Protein AF-A0A496PE00-F1 (afdb_monomer)

pLDDT: mean 88.71, std 13.9, range [32.03, 98.38]

Sequence (172 aa):
MLTTGCHLLSHYSEDEVQQYINEDYPNLTYHLESHRNNRWQVTFDKYPQMPIEISEALHTSAPVVPQVERILITNIPLITAFPLMKNYITAEELSYATYDTSSLYIEMPIPYSAIQNQDVTNFYNRMDQFCKEYATTYPDFKEDIYIRVIIKPSDGSNAPEAYRKIFRLSQY

Mean predicted aligned error: 6.19 Å

Structure (mmCIF, N/CA/C/O backbone):
data_AF-A0A496PE00-F1
#
_entry.id   AF-A0A496PE00-F1
#
loop_
_atom_site.group_PDB
_atom_site.id
_atom_site.type_symbol
_atom_site.label_atom_id
_atom_site.label_alt_id
_atom_site.label_comp_id
_atom_site.label_asym_id
_atom_site.label_entity_id
_atom_site.label_seq_id
_atom_site.pdbx_PDB_ins_code
_atom_site.Cartn_x
_atom_site.Cartn_y
_atom_site.Cartn_z
_atom_site.occupancy
_atom_site.B_iso_or_equiv
_atom_site.auth_seq_id
_atom_site.auth_comp_id
_atom_site.auth_asym_id
_atom_site.auth_atom_id
_atom_site.pdbx_PDB_model_num
ATOM 1 N N . MET A 1 1 ? 22.743 -21.227 -6.555 1.00 32.03 1 MET A N 1
ATOM 2 C CA . MET A 1 1 ? 24.013 -20.608 -6.989 1.00 32.03 1 MET A CA 1
ATOM 3 C C . MET A 1 1 ? 24.352 -19.501 -5.998 1.00 32.03 1 MET A C 1
ATOM 5 O O . MET A 1 1 ? 23.435 -18.994 -5.370 1.00 32.03 1 MET A O 1
ATOM 9 N N . LEU A 1 2 ? 25.642 -19.244 -5.771 1.00 33.06 2 LEU A N 1
ATOM 10 C CA . LEU A 1 2 ? 26.177 -18.290 -4.792 1.00 33.06 2 LEU A CA 1
ATOM 11 C C . LEU A 1 2 ? 25.966 -16.834 -5.230 1.00 33.06 2 LEU A C 1
ATOM 13 O O . LEU A 1 2 ? 26.410 -16.516 -6.324 1.00 33.06 2 LEU A O 1
ATOM 17 N N . THR A 1 3 ? 25.467 -15.976 -4.335 1.00 38.84 3 THR A N 1
ATOM 18 C CA . THR A 1 3 ? 25.866 -14.554 -4.200 1.00 38.84 3 THR A CA 1
ATOM 19 C C . THR A 1 3 ? 25.435 -14.020 -2.826 1.00 38.84 3 THR A C 1
ATOM 21 O O . THR A 1 3 ? 24.578 -13.157 -2.689 1.00 38.84 3 THR A O 1
ATOM 24 N N . THR A 1 4 ? 26.029 -14.553 -1.758 1.00 49.19 4 THR A N 1
ATOM 25 C CA . THR A 1 4 ? 25.914 -13.969 -0.415 1.00 49.19 4 THR A CA 1
ATOM 26 C C . THR A 1 4 ? 27.015 -12.921 -0.235 1.00 49.19 4 THR A C 1
ATOM 28 O O . THR A 1 4 ? 28.190 -13.272 -0.163 1.00 49.19 4 THR A O 1
ATO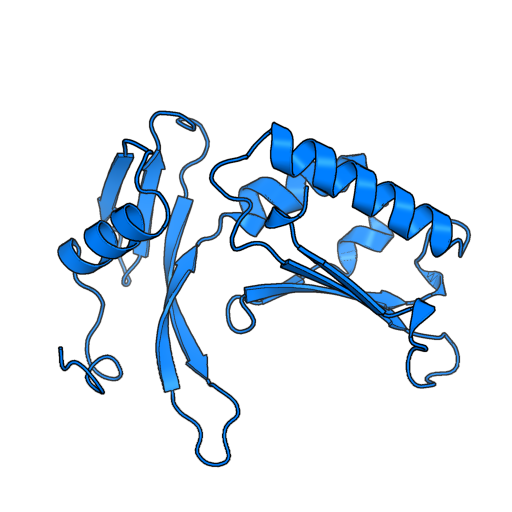M 31 N N . GLY A 1 5 ? 26.631 -11.644 -0.137 1.00 43.38 5 GLY A N 1
ATOM 32 C CA . GLY A 1 5 ? 27.435 -10.589 0.493 1.00 43.38 5 GLY A CA 1
ATOM 33 C C . GLY A 1 5 ? 28.343 -9.751 -0.417 1.00 43.38 5 GLY A C 1
ATOM 34 O O . GLY A 1 5 ? 29.553 -9.951 -0.410 1.00 43.38 5 GLY A O 1
ATOM 35 N N . CYS A 1 6 ? 27.794 -8.743 -1.114 1.00 48.25 6 CYS A N 1
ATOM 36 C CA . CYS A 1 6 ? 28.603 -7.628 -1.649 1.00 48.25 6 CYS A CA 1
ATOM 37 C C . CYS A 1 6 ? 27.863 -6.283 -1.900 1.00 48.25 6 CYS A C 1
ATOM 39 O O . CYS A 1 6 ? 28.481 -5.346 -2.407 1.00 48.25 6 CYS A O 1
ATOM 41 N N . HIS A 1 7 ? 26.585 -6.127 -1.519 1.00 53.25 7 HIS A N 1
ATOM 42 C CA . HIS A 1 7 ? 25.794 -4.910 -1.825 1.00 53.25 7 HIS A CA 1
ATOM 43 C C . HIS A 1 7 ? 25.924 -3.755 -0.811 1.00 53.25 7 HIS A C 1
ATOM 45 O O . HIS A 1 7 ? 25.372 -2.675 -1.007 1.00 53.25 7 HIS A O 1
ATOM 51 N N . LEU A 1 8 ? 26.688 -3.923 0.274 1.00 54.34 8 LEU A N 1
ATOM 52 C CA . LEU A 1 8 ? 26.901 -2.835 1.243 1.00 54.34 8 LEU A CA 1
ATOM 53 C C . LEU A 1 8 ? 27.700 -1.657 0.656 1.00 54.34 8 LEU A C 1
ATOM 55 O O . LEU A 1 8 ? 27.489 -0.513 1.058 1.00 54.34 8 LEU A O 1
ATOM 59 N N . LEU A 1 9 ? 28.601 -1.933 -0.294 1.00 59.41 9 LEU A N 1
ATOM 60 C CA . LEU A 1 9 ? 29.554 -0.961 -0.851 1.00 59.41 9 LEU A CA 1
ATOM 61 C C . LEU A 1 9 ? 29.304 -0.611 -2.325 1.00 59.41 9 LEU A C 1
ATOM 63 O O . LEU A 1 9 ? 29.948 0.299 -2.839 1.00 59.41 9 LEU A O 1
ATOM 67 N N . SER A 1 10 ? 28.405 -1.328 -3.001 1.00 74.38 10 SER A N 1
ATOM 68 C CA . SER A 1 10 ? 28.074 -1.117 -4.411 1.00 74.38 10 SER A CA 1
ATOM 69 C C . SER A 1 10 ? 26.619 -0.675 -4.557 1.00 74.38 10 SER A C 1
ATOM 71 O O . SER A 1 10 ? 25.748 -1.097 -3.797 1.00 74.38 10 SER A O 1
ATOM 73 N N . HIS A 1 11 ? 26.395 0.239 -5.495 1.00 86.06 11 HIS A N 1
ATOM 74 C CA . HIS A 1 11 ? 25.067 0.663 -5.922 1.00 86.06 11 HIS A CA 1
ATOM 75 C C . HIS A 1 11 ? 24.563 -0.279 -7.011 1.00 86.06 11 HIS A C 1
ATOM 77 O O . HIS A 1 11 ? 25.375 -0.860 -7.735 1.00 86.06 11 HIS A O 1
ATOM 83 N N . TYR A 1 12 ? 23.246 -0.406 -7.120 1.00 89.12 12 TYR A N 1
ATOM 84 C CA . TYR A 1 12 ? 22.601 -1.170 -8.173 1.00 89.12 12 TYR A CA 1
ATOM 85 C C . TYR A 1 12 ? 22.930 -0.561 -9.539 1.00 89.12 12 TYR A C 1
ATOM 87 O O . TYR A 1 12 ? 22.868 0.654 -9.745 1.00 89.12 12 TYR A O 1
ATOM 95 N N . SER A 1 13 ? 23.298 -1.423 -10.476 1.00 90.06 13 SER A N 1
ATOM 96 C CA . SER A 1 13 ? 23.415 -1.099 -11.893 1.00 90.06 13 SER A CA 1
ATOM 97 C C . SER A 1 13 ? 22.042 -1.075 -12.570 1.00 90.06 13 SER A C 1
ATOM 99 O O . SER A 1 13 ? 21.061 -1.598 -12.046 1.00 90.06 13 SER A O 1
ATOM 101 N N . GLU A 1 14 ? 21.963 -0.481 -13.764 1.00 91.31 14 GLU A N 1
ATOM 102 C CA . GLU A 1 14 ? 20.721 -0.492 -14.545 1.00 91.31 14 GLU A CA 1
ATOM 103 C C . GLU A 1 14 ? 20.279 -1.920 -14.909 1.00 91.31 14 GLU A C 1
ATOM 105 O O . GLU A 1 14 ? 19.092 -2.214 -14.817 1.00 91.31 14 GLU A O 1
ATOM 110 N N . ASP A 1 15 ? 21.219 -2.820 -15.222 1.00 93.38 15 ASP A N 1
ATOM 111 C CA . ASP A 1 15 ? 20.930 -4.232 -15.514 1.00 93.38 15 ASP A CA 1
ATOM 112 C C . ASP A 1 15 ? 20.298 -4.946 -14.305 1.00 93.38 15 ASP A C 1
ATOM 114 O O . ASP A 1 15 ? 19.331 -5.692 -14.459 1.00 93.38 15 ASP A O 1
ATOM 118 N N . GLU A 1 16 ? 20.791 -4.686 -13.088 1.00 93.50 16 GLU A N 1
ATOM 119 C CA . GLU A 1 16 ? 20.208 -5.252 -11.862 1.00 93.50 16 GLU A CA 1
ATOM 120 C C . GLU A 1 16 ? 18.817 -4.669 -11.569 1.00 93.50 16 GLU A C 1
ATOM 122 O O . GLU A 1 16 ? 17.931 -5.391 -11.115 1.00 93.50 16 GLU A O 1
ATOM 127 N N . VAL A 1 17 ? 18.582 -3.386 -11.871 1.00 94.75 17 VAL A N 1
ATOM 128 C CA . VAL A 1 17 ? 17.245 -2.777 -11.758 1.00 94.75 17 VAL A CA 1
ATOM 129 C C . VAL A 1 17 ? 16.282 -3.357 -12.794 1.00 94.75 17 VAL A C 1
ATOM 131 O O . VAL A 1 17 ? 15.123 -3.613 -12.477 1.00 94.75 17 VAL A O 1
ATOM 134 N N . GLN A 1 18 ? 16.740 -3.615 -14.019 1.00 95.88 18 GLN A N 1
ATOM 135 C CA . GLN A 1 18 ? 15.936 -4.309 -15.026 1.00 95.88 18 GLN A CA 1
ATOM 136 C C . GLN A 1 18 ? 15.615 -5.740 -14.591 1.00 95.88 18 GLN A C 1
ATOM 138 O O . GLN A 1 18 ? 14.475 -6.174 -14.741 1.00 95.88 18 GLN A O 1
ATOM 143 N N . GLN A 1 19 ? 16.581 -6.473 -14.032 1.00 95.75 19 GLN A N 1
ATOM 144 C CA . GLN A 1 19 ? 16.338 -7.808 -13.485 1.00 95.75 19 GLN A CA 1
ATOM 145 C C . GLN A 1 19 ? 15.280 -7.764 -12.377 1.00 95.75 19 GLN A C 1
ATOM 147 O O . GLN A 1 19 ? 14.321 -8.524 -12.446 1.00 95.75 19 GLN A O 1
ATOM 152 N N . TYR A 1 20 ? 15.400 -6.827 -11.435 1.00 93.88 20 TYR A N 1
ATOM 153 C CA . TYR A 1 20 ? 14.404 -6.588 -10.390 1.00 93.88 20 TYR A CA 1
ATOM 154 C C . TYR A 1 20 ? 12.995 -6.359 -10.966 1.00 93.88 20 TYR A C 1
ATOM 156 O O . TYR A 1 20 ? 12.049 -7.033 -10.572 1.00 93.88 20 TYR A O 1
ATOM 164 N N . ILE A 1 21 ? 12.851 -5.470 -11.959 1.00 95.19 21 ILE A N 1
ATOM 165 C CA . ILE A 1 21 ? 11.551 -5.207 -12.599 1.00 95.19 21 ILE A CA 1
ATOM 166 C C . ILE A 1 21 ? 10.998 -6.470 -13.274 1.00 95.19 21 ILE A C 1
ATOM 168 O O . ILE A 1 21 ? 9.805 -6.742 -13.179 1.00 95.19 21 ILE A O 1
ATOM 172 N N . ASN A 1 22 ? 11.847 -7.237 -13.960 1.00 95.25 22 ASN A N 1
ATOM 173 C CA . ASN A 1 22 ? 11.434 -8.449 -14.668 1.00 95.25 22 ASN A CA 1
ATOM 174 C C . ASN A 1 22 ? 11.066 -9.602 -13.722 1.00 95.25 22 ASN A C 1
ATOM 176 O O . ASN A 1 22 ? 10.259 -10.450 -14.096 1.00 95.25 22 ASN A O 1
ATOM 180 N N . GLU A 1 23 ? 11.660 -9.658 -12.530 1.00 93.56 23 GLU A N 1
ATOM 181 C CA . GLU A 1 23 ? 11.331 -10.650 -11.504 1.00 93.56 23 GLU A CA 1
ATOM 182 C C . GLU 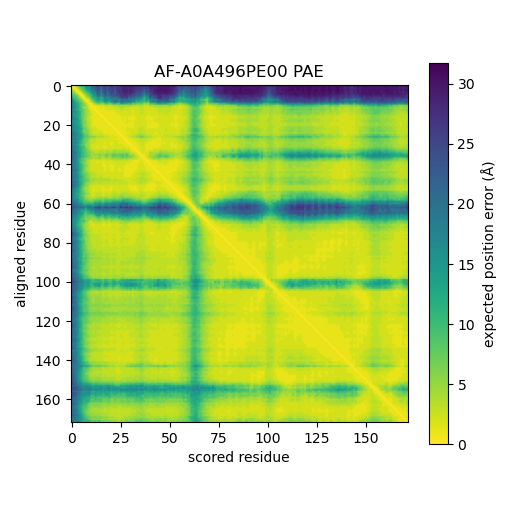A 1 23 ? 10.004 -10.318 -10.809 1.00 93.56 23 GLU A C 1
ATOM 184 O O . GLU A 1 23 ? 9.141 -11.194 -10.712 1.00 93.56 23 GLU A O 1
ATOM 189 N N . ASP A 1 24 ? 9.805 -9.058 -10.413 1.00 91.69 24 ASP A N 1
ATOM 190 C CA . ASP A 1 24 ? 8.619 -8.623 -9.661 1.00 91.69 24 ASP A CA 1
ATOM 191 C C . ASP A 1 24 ? 7.399 -8.364 -10.567 1.00 91.69 24 ASP A C 1
ATOM 193 O O . ASP A 1 24 ? 6.254 -8.586 -10.171 1.00 91.69 24 ASP A O 1
ATOM 197 N N . TYR A 1 25 ? 7.621 -7.931 -11.813 1.00 93.12 25 TYR A N 1
ATOM 198 C CA . TYR A 1 25 ? 6.566 -7.554 -12.765 1.00 93.12 25 TYR A CA 1
ATOM 199 C C . TYR A 1 25 ? 6.732 -8.246 -14.134 1.00 93.12 25 TYR A C 1
ATOM 201 O O . TYR A 1 25 ? 6.723 -7.580 -15.175 1.00 93.12 25 TYR A O 1
ATOM 209 N N . PRO A 1 26 ? 6.814 -9.591 -14.187 1.00 92.12 26 PRO A N 1
ATOM 210 C CA . PRO A 1 26 ? 7.273 -10.349 -15.362 1.00 92.12 26 PRO A CA 1
ATOM 211 C C . PRO A 1 26 ? 6.409 -10.194 -16.621 1.00 92.12 26 PRO A C 1
ATOM 213 O O . PRO A 1 26 ? 6.848 -10.514 -17.723 1.00 92.12 26 PRO A O 1
ATOM 216 N N . ASN A 1 27 ? 5.166 -9.732 -16.471 1.00 92.19 27 ASN A N 1
ATOM 217 C CA . ASN A 1 27 ? 4.208 -9.599 -17.569 1.00 92.19 27 ASN A CA 1
ATOM 218 C C . ASN A 1 27 ? 4.002 -8.147 -18.027 1.00 92.19 27 ASN A C 1
ATOM 220 O O . ASN A 1 27 ? 3.162 -7.904 -18.896 1.00 92.19 27 ASN A O 1
ATOM 224 N N . LEU A 1 28 ? 4.711 -7.176 -17.440 1.00 95.25 28 LEU A N 1
ATOM 225 C CA . LEU A 1 28 ? 4.559 -5.767 -17.786 1.00 95.25 28 LEU A CA 1
ATOM 226 C C . LEU A 1 28 ? 5.703 -5.298 -18.685 1.00 95.25 28 LEU A C 1
ATOM 228 O O . LEU A 1 28 ? 6.871 -5.351 -18.320 1.00 95.25 28 LEU A O 1
ATOM 232 N N . THR A 1 29 ? 5.356 -4.774 -19.859 1.00 97.31 29 THR A N 1
ATOM 233 C CA . THR A 1 29 ? 6.299 -4.017 -20.692 1.00 97.31 29 THR A CA 1
ATOM 234 C C . THR A 1 29 ? 6.523 -2.631 -20.086 1.00 97.31 29 THR A C 1
ATOM 236 O O . THR A 1 29 ? 5.583 -2.032 -19.550 1.00 97.31 29 THR A O 1
ATOM 239 N N . TYR A 1 30 ? 7.764 -2.140 -20.132 1.00 97.94 30 TYR A N 1
ATOM 240 C CA . TYR A 1 30 ? 8.153 -0.900 -19.469 1.00 97.94 30 TYR A CA 1
ATOM 241 C C . TYR A 1 30 ? 9.213 -0.096 -20.222 1.00 97.94 30 TYR A C 1
ATOM 243 O O . TYR A 1 30 ? 10.014 -0.624 -20.995 1.00 97.94 30 TYR A O 1
ATOM 251 N N . HIS A 1 31 ? 9.259 1.190 -19.889 1.00 97.31 31 HIS A N 1
ATOM 252 C CA . HIS A 1 31 ? 10.362 2.098 -20.167 1.00 97.31 31 HIS A CA 1
ATOM 253 C C . HIS A 1 31 ? 11.088 2.435 -18.862 1.00 97.31 31 HIS A C 1
ATOM 255 O O . HIS A 1 31 ? 10.441 2.787 -17.874 1.00 97.31 31 HIS A O 1
ATOM 261 N N . LEU A 1 32 ? 12.419 2.321 -18.860 1.00 97.19 32 LEU A N 1
ATOM 262 C CA . LEU A 1 32 ? 13.272 2.632 -17.713 1.00 97.19 32 LEU A CA 1
ATOM 263 C C . LEU A 1 32 ? 14.145 3.847 -18.020 1.00 97.19 32 LEU A C 1
ATOM 265 O O . LEU A 1 32 ? 14.833 3.883 -19.037 1.00 97.19 32 LEU A O 1
ATOM 269 N N . GLU A 1 33 ? 14.140 4.818 -17.114 1.00 95.75 33 GLU A N 1
ATOM 270 C CA . GLU A 1 33 ? 14.974 6.013 -17.184 1.00 95.75 33 GLU A CA 1
ATOM 271 C C . GLU A 1 33 ? 15.815 6.126 -15.911 1.00 95.75 33 GLU A C 1
ATOM 273 O O . GLU A 1 33 ? 15.292 6.138 -14.796 1.00 95.75 33 GLU A O 1
ATOM 278 N N . SER A 1 34 ? 17.136 6.218 -16.066 1.00 92.00 34 SER A N 1
ATOM 279 C CA . SER A 1 34 ? 18.052 6.423 -14.943 1.00 92.00 34 SER A CA 1
ATOM 280 C C . SER A 1 34 ? 18.114 7.899 -14.546 1.00 92.00 34 SER A C 1
ATOM 282 O O . SER A 1 34 ? 18.326 8.787 -15.376 1.00 92.00 34 SER A O 1
ATOM 284 N N . HIS A 1 35 ? 17.936 8.171 -13.256 1.00 91.19 35 HIS A N 1
ATOM 285 C CA . HIS A 1 35 ? 18.018 9.494 -12.647 1.00 91.19 35 HIS A CA 1
ATOM 286 C C . HIS A 1 35 ? 19.256 9.603 -11.739 1.00 91.19 35 HIS A C 1
ATOM 288 O O . HIS A 1 35 ? 19.977 8.646 -11.458 1.00 91.19 35 HIS A O 1
ATOM 294 N N . ARG A 1 36 ? 19.538 10.819 -11.252 1.00 84.12 36 ARG A N 1
ATOM 295 C CA . ARG A 1 36 ? 20.635 11.041 -10.294 1.00 84.12 36 ARG A CA 1
ATOM 296 C C . ARG A 1 36 ? 20.345 10.358 -8.952 1.00 84.12 36 ARG A C 1
ATOM 298 O O . ARG A 1 36 ? 19.193 10.241 -8.549 1.00 84.12 36 ARG A O 1
ATOM 305 N N . ASN A 1 37 ? 21.414 10.047 -8.215 1.00 83.81 37 ASN A N 1
ATOM 306 C CA . ASN A 1 37 ? 21.381 9.509 -6.848 1.00 83.81 37 ASN A CA 1
ATOM 307 C C . ASN A 1 37 ? 20.779 8.098 -6.730 1.00 83.81 37 ASN A C 1
ATOM 309 O O . ASN A 1 37 ? 20.069 7.830 -5.763 1.00 83.81 37 ASN A O 1
ATOM 313 N N . ASN A 1 38 ? 21.080 7.213 -7.688 1.00 86.50 38 ASN A N 1
ATOM 314 C CA . ASN A 1 38 ? 20.635 5.811 -7.692 1.00 86.50 38 ASN A CA 1
ATOM 315 C C . ASN A 1 38 ? 19.111 5.708 -7.581 1.00 86.50 38 ASN A C 1
ATOM 317 O O . ASN A 1 38 ? 18.545 5.067 -6.690 1.00 86.50 38 ASN A O 1
ATOM 321 N N . ARG A 1 39 ? 18.460 6.463 -8.462 1.00 91.81 39 ARG A N 1
ATOM 322 C CA . ARG A 1 39 ? 17.020 6.453 -8.648 1.00 91.81 39 ARG A CA 1
ATOM 323 C C . ARG A 1 39 ? 16.745 6.151 -10.096 1.00 91.81 39 ARG A C 1
ATOM 325 O O . ARG A 1 39 ? 17.457 6.634 -10.973 1.00 91.81 39 ARG A O 1
ATOM 332 N N . TRP A 1 40 ? 15.679 5.418 -10.328 1.00 96.38 40 TRP A N 1
ATOM 333 C CA . TRP A 1 40 ? 15.193 5.118 -11.655 1.00 96.38 40 TRP A CA 1
ATOM 334 C C . TRP A 1 40 ? 13.708 5.408 -11.704 1.00 96.38 40 TRP A C 1
ATOM 336 O O . TRP A 1 40 ? 12.999 5.267 -10.708 1.00 96.38 40 TRP A O 1
ATOM 346 N N . GLN A 1 41 ? 13.243 5.825 -12.867 1.00 97.00 41 GLN A N 1
ATOM 347 C CA . GLN A 1 41 ? 11.832 5.937 -13.156 1.00 97.00 41 GLN A CA 1
ATOM 348 C C . GLN A 1 41 ? 11.457 4.804 -14.099 1.00 97.00 41 GLN A C 1
ATOM 350 O O . GLN A 1 41 ? 11.993 4.711 -15.202 1.00 97.00 41 GLN A O 1
ATOM 355 N N . VAL A 1 42 ? 10.535 3.950 -13.667 1.00 97.25 42 VAL A N 1
ATOM 356 C CA . VAL A 1 42 ? 9.917 2.944 -14.527 1.00 97.25 42 VAL A CA 1
ATOM 357 C C . VAL A 1 42 ? 8.510 3.400 -14.888 1.00 97.25 42 VAL A C 1
ATOM 359 O O . VAL A 1 42 ? 7.724 3.799 -14.029 1.00 97.25 42 VAL A O 1
ATOM 362 N N . THR A 1 43 ? 8.185 3.361 -16.173 1.00 97.62 43 THR A N 1
ATOM 363 C CA . THR A 1 43 ? 6.824 3.584 -16.668 1.00 97.62 43 THR A CA 1
ATOM 364 C C . THR A 1 43 ? 6.361 2.311 -17.347 1.00 97.62 43 THR A C 1
ATOM 366 O O . THR A 1 43 ? 6.921 1.923 -18.368 1.00 97.62 43 THR A O 1
ATOM 369 N N . PHE A 1 44 ? 5.355 1.652 -16.775 1.00 97.50 44 PHE A N 1
ATOM 370 C CA . PHE A 1 44 ? 4.737 0.481 -17.391 1.00 97.50 44 PHE A CA 1
ATOM 371 C C . PHE A 1 44 ? 3.744 0.914 -18.468 1.00 97.50 44 PHE A C 1
ATOM 373 O O . PHE A 1 44 ? 2.904 1.778 -18.216 1.00 97.50 44 PHE A O 1
ATOM 380 N N . ASP A 1 45 ? 3.759 0.260 -19.627 1.00 97.25 45 ASP A N 1
ATOM 381 C CA . ASP A 1 45 ? 2.885 0.599 -20.762 1.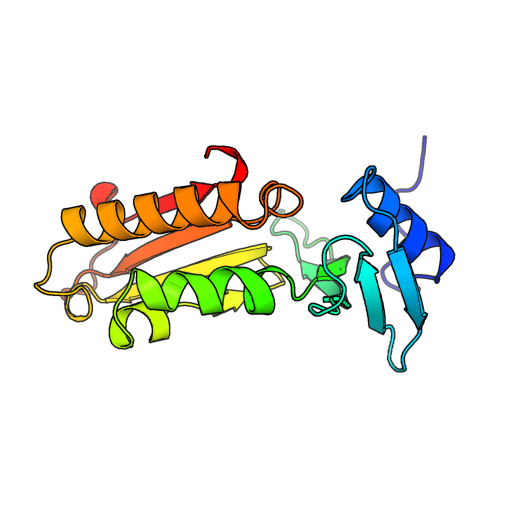00 97.25 45 ASP A CA 1
ATOM 382 C C . ASP A 1 45 ? 1.397 0.490 -20.408 1.00 97.25 45 ASP A C 1
ATOM 384 O O . ASP A 1 45 ? 0.564 1.251 -20.899 1.00 97.25 45 ASP A O 1
ATOM 388 N N . LYS A 1 46 ? 1.061 -0.444 -19.509 1.00 96.19 46 LYS A N 1
ATOM 389 C CA . LYS A 1 46 ? -0.289 -0.627 -18.958 1.00 96.19 46 LYS A CA 1
ATOM 390 C C . LYS A 1 46 ? -0.721 0.532 -18.048 1.00 96.19 46 LYS A C 1
ATOM 392 O O . LYS A 1 46 ? -1.916 0.790 -17.916 1.00 96.19 46 LYS A O 1
ATOM 397 N N . TYR A 1 47 ? 0.234 1.243 -17.450 1.00 95.44 47 TYR A N 1
ATOM 398 C CA . TYR A 1 47 ? 0.022 2.330 -16.492 1.00 95.44 47 TYR A CA 1
ATOM 399 C C . TYR A 1 47 ? 0.792 3.604 -16.899 1.00 95.44 47 TYR A C 1
ATOM 401 O O . TYR A 1 47 ? 1.581 4.135 -16.115 1.00 95.44 47 TYR A O 1
ATOM 409 N N . PRO A 1 48 ? 0.552 4.158 -18.104 1.00 94.62 48 PRO A N 1
ATOM 410 C CA . PRO A 1 48 ? 1.420 5.185 -18.687 1.00 94.62 48 PRO A CA 1
ATOM 411 C C . PRO A 1 48 ? 1.340 6.540 -17.969 1.00 94.62 48 PRO A C 1
ATOM 413 O O . PRO A 1 48 ? 2.191 7.400 -18.158 1.00 94.62 48 PRO A O 1
ATOM 416 N N . GLN A 1 49 ? 0.301 6.754 -17.159 1.00 94.31 49 GLN A N 1
ATOM 417 C CA . GLN A 1 49 ? 0.096 7.977 -16.374 1.00 94.31 49 GLN A CA 1
ATOM 418 C C . GLN A 1 49 ? 0.628 7.857 -14.939 1.00 94.31 49 GLN A C 1
ATOM 420 O O . GLN A 1 49 ? 0.389 8.738 -14.117 1.00 94.31 49 GLN A O 1
ATOM 425 N N . MET A 1 50 ? 1.304 6.753 -14.621 1.00 94.38 50 MET A N 1
ATOM 426 C CA . MET A 1 50 ? 1.752 6.434 -13.273 1.00 94.38 50 MET A CA 1
ATOM 427 C C . MET A 1 50 ? 3.229 6.021 -13.283 1.00 94.38 50 MET A C 1
ATOM 429 O O . MET A 1 50 ? 3.539 4.843 -13.105 1.00 94.38 50 MET A O 1
ATOM 433 N N . PRO A 1 51 ? 4.151 6.975 -13.510 1.00 94.44 51 PRO A N 1
ATOM 434 C CA . PRO A 1 51 ? 5.575 6.703 -13.385 1.00 94.44 51 PRO A CA 1
ATOM 435 C C . PRO A 1 51 ? 5.902 6.292 -11.944 1.00 94.44 51 PRO A C 1
ATOM 437 O O . PRO A 1 51 ? 5.500 6.952 -10.980 1.00 94.44 51 PRO A O 1
ATOM 440 N N . ILE A 1 52 ? 6.636 5.194 -11.808 1.00 95.56 52 ILE A N 1
ATOM 441 C CA . ILE A 1 52 ? 7.057 4.617 -10.534 1.00 95.56 52 ILE A CA 1
ATOM 442 C C . ILE A 1 52 ? 8.522 4.969 -10.313 1.00 95.56 52 ILE A C 1
ATOM 444 O O . ILE A 1 52 ? 9.367 4.758 -11.181 1.00 95.56 52 ILE A O 1
ATOM 448 N N . GLU A 1 53 ? 8.823 5.497 -9.132 1.00 95.25 53 GLU A N 1
ATOM 449 C CA . GLU A 1 53 ? 10.202 5.690 -8.695 1.00 95.25 53 GLU A CA 1
ATOM 450 C C . GLU A 1 53 ? 10.693 4.387 -8.063 1.00 95.25 53 GLU A C 1
ATOM 452 O O . GLU A 1 53 ? 10.070 3.872 -7.131 1.00 95.25 53 GLU A O 1
ATOM 457 N N . ILE A 1 54 ? 11.821 3.889 -8.561 1.00 94.44 54 ILE A N 1
ATOM 458 C CA . ILE A 1 54 ? 12.631 2.851 -7.935 1.00 94.44 54 ILE A CA 1
ATOM 459 C C . ILE A 1 54 ? 13.833 3.543 -7.301 1.00 94.44 54 ILE A C 1
ATOM 461 O O . ILE A 1 54 ? 14.506 4.360 -7.936 1.00 94.44 54 ILE A O 1
ATOM 465 N N . SER A 1 55 ? 14.117 3.228 -6.045 1.00 90.94 55 SER A N 1
ATOM 466 C CA . SER A 1 55 ? 15.278 3.769 -5.344 1.00 90.94 55 SER A CA 1
ATOM 467 C C . SER A 1 55 ? 15.907 2.734 -4.431 1.00 90.94 55 SER A C 1
ATOM 469 O O . SER A 1 55 ? 15.297 1.725 -4.089 1.00 90.94 55 SER A O 1
ATOM 471 N N . GLU A 1 56 ? 17.145 2.991 -4.038 1.00 88.81 56 GLU A N 1
ATOM 472 C CA . GLU A 1 56 ? 17.843 2.148 -3.079 1.00 88.81 56 GLU A CA 1
ATOM 473 C C . GLU A 1 56 ? 17.492 2.531 -1.638 1.00 88.81 56 GLU A C 1
ATOM 475 O O . GLU A 1 56 ? 17.522 3.709 -1.268 1.00 88.81 56 GLU A O 1
ATOM 480 N N . ALA A 1 57 ? 17.273 1.531 -0.788 1.00 83.56 57 ALA A N 1
ATOM 481 C CA . ALA A 1 57 ? 17.152 1.697 0.655 1.00 83.56 57 ALA A CA 1
ATOM 482 C C . ALA A 1 57 ? 18.113 0.770 1.402 1.00 83.56 57 ALA A C 1
ATOM 484 O O . ALA A 1 57 ? 18.439 -0.320 0.939 1.00 83.56 57 ALA A O 1
ATOM 485 N N . LEU A 1 58 ? 18.562 1.205 2.582 1.00 79.94 58 LEU A N 1
ATOM 486 C CA . LEU A 1 58 ? 19.246 0.325 3.525 1.00 79.94 58 LEU A CA 1
ATOM 487 C C . LEU A 1 58 ? 18.193 -0.367 4.387 1.00 79.94 58 LEU A C 1
ATOM 489 O O . LEU A 1 58 ? 17.509 0.280 5.179 1.00 79.94 58 LEU A O 1
ATOM 493 N N . HIS A 1 59 ? 18.081 -1.678 4.235 1.00 73.25 59 HIS A N 1
ATOM 494 C CA . HIS A 1 59 ? 17.244 -2.529 5.055 1.00 73.25 59 HIS A CA 1
ATOM 495 C C . HIS A 1 59 ? 18.084 -3.155 6.166 1.00 73.25 59 HIS A C 1
ATOM 497 O O . HIS A 1 59 ? 19.118 -3.778 5.919 1.00 73.25 59 HIS A O 1
ATOM 503 N N . THR A 1 60 ? 17.644 -2.985 7.410 1.00 65.50 60 THR A N 1
ATOM 504 C CA . THR A 1 60 ? 18.248 -3.645 8.566 1.00 65.50 60 THR A CA 1
ATOM 505 C C . THR A 1 60 ? 17.324 -4.757 9.020 1.00 65.50 60 THR A C 1
ATOM 507 O O . THR A 1 60 ? 16.267 -4.494 9.598 1.00 65.50 60 THR A O 1
ATOM 510 N N . SER A 1 61 ? 17.725 -6.001 8.792 1.00 60.72 61 SER A N 1
ATOM 511 C CA . SER A 1 61 ? 17.021 -7.122 9.402 1.00 60.72 61 SER A CA 1
ATOM 512 C C . SER A 1 61 ? 17.319 -7.147 10.910 1.00 60.72 61 SER A C 1
ATOM 514 O O . SER A 1 61 ? 18.398 -6.744 11.356 1.00 60.72 61 SER A O 1
ATOM 516 N N . ALA A 1 62 ? 16.377 -7.659 11.709 1.00 55.53 62 ALA A N 1
ATOM 517 C CA . ALA A 1 62 ? 16.522 -7.815 13.160 1.00 55.53 62 ALA A CA 1
ATOM 518 C C . ALA A 1 62 ? 16.965 -9.230 13.643 1.00 55.53 62 ALA A C 1
ATOM 520 O O . ALA A 1 62 ? 16.339 -9.756 14.567 1.00 55.53 62 ALA A O 1
ATOM 521 N N . PRO A 1 63 ? 17.994 -9.911 13.083 1.00 52.62 63 PRO A N 1
ATOM 522 C CA . PRO A 1 63 ? 18.590 -11.068 13.743 1.00 52.62 63 PRO A CA 1
ATOM 523 C C . PRO A 1 63 ? 19.478 -10.665 14.930 1.00 52.62 63 PRO A C 1
ATOM 525 O O . PRO A 1 63 ? 19.830 -9.504 15.123 1.00 52.62 63 PRO A O 1
ATOM 528 N N . VAL A 1 64 ? 19.926 -11.683 15.678 1.00 57.69 64 VAL A N 1
ATOM 529 C CA . VAL A 1 64 ? 20.949 -11.603 16.745 1.00 57.69 64 VAL A CA 1
ATOM 530 C C . VAL A 1 64 ? 22.235 -10.885 16.283 1.00 57.69 64 VAL A C 1
ATOM 532 O O . VAL A 1 64 ? 22.962 -10.333 17.104 1.00 57.69 64 VAL A O 1
ATOM 535 N N . VAL A 1 65 ? 22.492 -10.848 14.970 1.00 60.91 65 VAL A N 1
ATOM 536 C CA . VAL A 1 65 ? 23.502 -10.005 14.318 1.00 60.91 65 VAL A CA 1
ATOM 537 C C . VAL A 1 65 ? 22.788 -9.152 13.260 1.00 60.91 65 VAL A C 1
ATOM 539 O O . VAL A 1 65 ? 22.205 -9.742 12.348 1.00 60.91 65 VAL A O 1
ATOM 542 N N . PRO A 1 66 ? 22.821 -7.807 13.340 1.00 59.75 66 PRO A N 1
ATOM 543 C CA . PRO A 1 66 ? 22.202 -6.949 12.333 1.00 59.75 66 PRO A CA 1
ATOM 544 C C . PRO A 1 66 ? 22.830 -7.211 10.964 1.00 59.75 66 PRO A C 1
ATOM 546 O O . PRO A 1 66 ? 24.036 -7.020 10.791 1.00 59.75 66 PRO A O 1
ATOM 549 N N . GLN A 1 67 ? 22.027 -7.643 9.993 1.00 65.25 67 GLN A N 1
ATOM 550 C CA . GLN A 1 67 ? 22.445 -7.657 8.594 1.00 65.25 67 GLN A CA 1
ATOM 551 C C . GLN A 1 67 ? 21.859 -6.418 7.933 1.00 65.25 67 GLN A C 1
ATOM 553 O O . GLN A 1 67 ? 20.640 -6.231 7.917 1.00 65.25 67 GLN A O 1
ATOM 558 N N . VAL A 1 68 ? 22.754 -5.556 7.455 1.00 70.75 68 VAL A N 1
ATOM 559 C CA . VAL A 1 68 ? 22.403 -4.383 6.662 1.00 70.75 68 VAL A CA 1
ATOM 560 C C . VAL A 1 68 ? 22.543 -4.775 5.200 1.00 70.75 68 VAL A C 1
ATOM 562 O O . VAL A 1 68 ? 23.634 -5.133 4.754 1.00 70.75 68 VAL A O 1
ATOM 565 N N . GLU A 1 69 ? 21.444 -4.705 4.472 1.00 77.50 69 GLU A N 1
ATOM 566 C CA . GLU A 1 69 ? 21.373 -4.990 3.047 1.00 77.50 69 GLU A CA 1
ATOM 567 C C . GLU A 1 69 ? 20.894 -3.743 2.310 1.00 77.50 69 GLU A C 1
ATOM 569 O O . GLU A 1 69 ? 20.077 -2.978 2.823 1.00 77.50 69 GLU A O 1
ATOM 574 N N . ARG A 1 70 ? 21.434 -3.502 1.118 1.00 83.06 70 ARG A N 1
ATOM 575 C CA . ARG A 1 70 ? 20.877 -2.507 0.207 1.00 83.06 70 ARG A CA 1
ATOM 576 C C . ARG A 1 70 ? 19.828 -3.218 -0.632 1.00 83.06 70 ARG A C 1
ATOM 578 O O . ARG A 1 70 ? 20.159 -4.222 -1.243 1.00 83.06 70 ARG A O 1
ATOM 585 N N . ILE A 1 71 ? 18.609 -2.699 -0.647 1.00 86.38 71 ILE A N 1
ATOM 586 C CA . ILE A 1 71 ? 17.479 -3.245 -1.403 1.00 86.38 71 ILE A CA 1
ATOM 587 C C . ILE A 1 71 ? 16.932 -2.194 -2.366 1.00 86.38 71 ILE A C 1
ATOM 589 O O . ILE A 1 71 ? 17.139 -0.994 -2.157 1.00 86.38 71 ILE A O 1
ATOM 593 N N . LEU A 1 72 ? 16.204 -2.638 -3.386 1.00 89.56 72 LEU A N 1
ATOM 594 C CA . LEU A 1 72 ? 15.379 -1.766 -4.215 1.00 89.56 72 LEU A CA 1
ATOM 595 C C . LEU A 1 72 ? 13.987 -1.632 -3.594 1.00 89.56 72 LEU A C 1
ATOM 597 O O . LEU A 1 72 ? 13.414 -2.596 -3.093 1.00 89.56 72 LEU A O 1
ATOM 601 N N . ILE A 1 73 ? 13.463 -0.413 -3.604 1.00 89.25 73 ILE A N 1
ATOM 602 C CA . ILE A 1 73 ? 12.130 -0.070 -3.113 1.00 89.25 73 ILE A CA 1
ATOM 603 C C . ILE A 1 73 ? 11.392 0.749 -4.162 1.00 89.25 73 ILE A C 1
ATOM 605 O O . ILE A 1 73 ? 12.004 1.510 -4.917 1.00 89.25 73 ILE A O 1
ATOM 609 N N . THR A 1 74 ? 10.066 0.648 -4.158 1.00 91.88 74 THR A N 1
ATOM 610 C CA . THR A 1 74 ? 9.203 1.429 -5.044 1.00 91.88 74 THR A CA 1
ATOM 611 C C . THR A 1 74 ? 8.295 2.371 -4.259 1.00 91.88 74 THR A C 1
ATOM 613 O O . THR A 1 74 ? 7.945 2.130 -3.097 1.00 91.88 74 THR A O 1
ATOM 616 N N . ASN A 1 75 ? 7.865 3.451 -4.910 1.00 92.69 75 ASN A N 1
ATOM 617 C CA . ASN A 1 75 ? 6.822 4.340 -4.396 1.00 92.69 75 ASN A CA 1
ATOM 618 C C . ASN A 1 75 ? 5.392 3.857 -4.723 1.00 92.69 75 ASN A C 1
ATOM 620 O O . ASN A 1 75 ? 4.441 4.604 -4.478 1.00 92.69 75 ASN A O 1
ATOM 624 N N . ILE A 1 76 ? 5.216 2.635 -5.248 1.00 94.31 76 ILE A N 1
ATOM 625 C CA . ILE A 1 76 ? 3.917 2.100 -5.689 1.00 94.31 76 ILE A CA 1
ATOM 626 C C . ILE A 1 76 ? 2.835 2.260 -4.612 1.00 94.31 76 ILE A C 1
ATOM 628 O O . ILE A 1 76 ? 1.783 2.820 -4.937 1.00 94.31 76 ILE A O 1
ATOM 632 N N . PRO A 1 77 ? 3.049 1.884 -3.331 1.00 93.50 77 PRO A N 1
ATOM 633 C CA . PRO A 1 77 ? 2.019 2.045 -2.304 1.00 93.50 77 PRO A CA 1
ATOM 634 C C . PRO A 1 77 ? 1.562 3.500 -2.128 1.00 93.50 77 PRO A C 1
ATOM 636 O O . PRO A 1 77 ? 0.374 3.760 -1.937 1.00 93.50 77 PRO A O 1
ATOM 639 N N . LEU A 1 78 ? 2.478 4.464 -2.259 1.00 93.12 78 LEU A N 1
ATOM 640 C CA . LEU A 1 78 ? 2.183 5.892 -2.108 1.00 93.12 78 LEU A CA 1
ATOM 641 C C . LEU A 1 78 ? 1.334 6.443 -3.252 1.00 93.12 78 LEU A C 1
ATOM 643 O O . LEU A 1 78 ? 0.485 7.300 -3.016 1.00 93.12 78 LEU A O 1
ATOM 647 N N . ILE A 1 79 ? 1.562 5.976 -4.480 1.00 94.75 79 ILE A N 1
ATOM 648 C CA . ILE A 1 79 ? 0.884 6.506 -5.672 1.00 94.75 79 ILE A CA 1
ATOM 649 C C . ILE A 1 79 ? -0.364 5.704 -6.064 1.00 94.75 79 ILE A C 1
ATOM 651 O O . ILE A 1 79 ? -1.180 6.205 -6.831 1.00 94.75 79 ILE A O 1
ATOM 655 N N . THR A 1 80 ? -0.551 4.502 -5.506 1.00 95.38 80 THR A N 1
ATOM 656 C CA . THR A 1 80 ? -1.725 3.646 -5.761 1.00 95.38 80 THR A CA 1
ATOM 657 C C . THR A 1 80 ? -2.630 3.516 -4.534 1.00 95.38 80 THR A C 1
ATOM 659 O O . THR A 1 80 ? -3.799 3.900 -4.577 1.00 95.38 80 THR A O 1
ATOM 662 N N . ALA A 1 81 ? -2.106 3.015 -3.410 1.00 95.69 81 ALA A N 1
ATOM 663 C CA . ALA A 1 81 ? -2.917 2.628 -2.259 1.00 95.69 81 ALA A CA 1
ATOM 664 C C . ALA A 1 81 ? -3.432 3.845 -1.483 1.00 95.69 81 ALA A C 1
ATOM 666 O O . ALA A 1 81 ? -4.630 3.940 -1.223 1.00 95.69 81 ALA A O 1
ATOM 667 N N . PHE A 1 82 ? -2.567 4.813 -1.165 1.00 96.19 82 PHE A N 1
ATOM 668 C CA . PHE A 1 82 ? -2.960 6.014 -0.411 1.00 96.19 82 PHE A CA 1
ATOM 669 C C . PHE A 1 82 ? -4.047 6.850 -1.110 1.00 96.19 82 PHE A C 1
ATOM 671 O O . PHE A 1 82 ? -4.994 7.262 -0.435 1.00 96.19 82 PHE A O 1
ATOM 678 N N . PRO A 1 83 ? -3.969 7.124 -2.430 1.00 96.19 83 PRO A N 1
ATOM 679 C CA . PRO A 1 83 ? -5.052 7.791 -3.144 1.00 96.19 83 PRO A CA 1
ATOM 680 C C . PRO A 1 83 ? -6.370 7.022 -3.074 1.00 96.19 83 PRO A C 1
ATOM 682 O O . PRO A 1 83 ? -7.402 7.641 -2.828 1.00 96.19 83 PRO A O 1
ATOM 685 N N . LEU A 1 84 ? -6.333 5.696 -3.227 1.00 96.81 84 LEU A N 1
ATOM 686 C CA . LEU A 1 84 ? -7.534 4.865 -3.236 1.00 96.81 84 LEU A CA 1
ATOM 687 C C . LEU A 1 84 ? -8.173 4.738 -1.844 1.00 96.81 84 LEU A C 1
ATOM 689 O O . LEU A 1 84 ? -9.393 4.815 -1.716 1.00 96.81 84 LEU A O 1
ATOM 693 N N . MET A 1 85 ? -7.367 4.637 -0.781 1.00 97.19 85 MET A N 1
ATOM 694 C CA . MET A 1 85 ? -7.848 4.589 0.608 1.00 97.19 85 MET A CA 1
ATOM 695 C C . MET A 1 85 ? -8.720 5.793 0.984 1.00 97.19 85 MET A C 1
ATOM 697 O O . MET A 1 85 ? -9.637 5.644 1.791 1.00 97.19 85 MET A O 1
ATOM 701 N N . LYS A 1 86 ? -8.498 6.970 0.379 1.00 97.25 86 LYS A N 1
ATOM 702 C CA . LYS A 1 86 ? -9.300 8.186 0.633 1.00 97.25 86 LYS A CA 1
ATOM 703 C C . LYS A 1 86 ? -10.792 8.003 0.352 1.00 97.25 86 LYS A C 1
ATOM 705 O O . LYS A 1 86 ? -11.599 8.747 0.900 1.00 97.25 86 LYS A O 1
ATOM 710 N N . ASN A 1 87 ? -11.156 7.027 -0.478 1.00 98.06 87 ASN A N 1
ATOM 711 C CA . ASN A 1 87 ? -12.549 6.724 -0.799 1.00 98.06 87 ASN A CA 1
ATOM 712 C C . ASN A 1 87 ? -13.230 5.842 0.263 1.00 98.06 87 ASN A C 1
ATOM 714 O O . ASN A 1 87 ? -14.450 5.701 0.249 1.00 98.06 87 ASN A O 1
ATOM 718 N N . TYR A 1 88 ? -12.459 5.258 1.185 1.00 98.19 88 TYR A N 1
ATOM 719 C CA . TYR A 1 88 ? -12.923 4.236 2.126 1.00 98.19 88 TYR A CA 1
ATOM 720 C C . TYR A 1 88 ? -12.753 4.630 3.587 1.00 98.19 88 TYR A C 1
ATOM 722 O O . TYR A 1 88 ? -13.580 4.267 4.427 1.00 98.19 88 TYR A O 1
ATOM 730 N N . ILE A 1 89 ? -11.694 5.367 3.910 1.00 97.50 89 ILE A N 1
ATOM 731 C CA . ILE A 1 89 ? -11.407 5.806 5.274 1.00 97.50 89 ILE A CA 1
ATOM 732 C C . ILE A 1 89 ? -11.460 7.319 5.422 1.00 97.50 89 ILE A C 1
ATOM 734 O O . ILE A 1 89 ? -11.341 8.060 4.448 1.00 97.50 89 ILE A O 1
ATOM 738 N N . THR A 1 90 ? -11.704 7.790 6.645 1.00 98.12 90 THR A N 1
ATOM 739 C CA . THR A 1 90 ? -11.771 9.229 6.906 1.00 98.12 90 THR A CA 1
ATOM 740 C C . THR A 1 90 ? -10.386 9.859 6.764 1.00 98.12 90 THR A C 1
ATOM 742 O O . THR A 1 90 ? -9.356 9.191 6.870 1.00 98.12 90 THR A O 1
ATOM 745 N N . ALA A 1 91 ? -10.347 11.177 6.558 1.00 97.75 91 ALA A N 1
ATOM 746 C CA . ALA A 1 91 ? -9.084 11.912 6.525 1.00 97.75 91 ALA A CA 1
ATOM 747 C C . ALA A 1 91 ? -8.306 11.792 7.850 1.00 97.75 91 ALA A C 1
ATOM 749 O O . ALA A 1 91 ? -7.079 11.726 7.833 1.00 97.75 91 ALA A O 1
ATOM 750 N N . GLU A 1 92 ? -9.014 11.731 8.982 1.00 97.94 92 GLU A N 1
ATOM 751 C CA . GLU A 1 92 ? -8.409 11.510 10.296 1.00 97.94 92 GLU A CA 1
ATOM 752 C C . GLU A 1 92 ? -7.791 10.111 10.388 1.00 97.94 92 GLU A C 1
ATOM 754 O O . GLU A 1 92 ? -6.621 9.991 10.738 1.00 97.94 92 GLU A O 1
ATOM 759 N N . GLU A 1 93 ? -8.517 9.064 9.981 1.00 97.94 93 GLU A N 1
ATOM 760 C CA . GLU A 1 93 ? -8.011 7.687 9.983 1.00 97.94 93 GLU A CA 1
ATOM 761 C C . GLU A 1 93 ? -6.776 7.530 9.083 1.00 97.94 93 GLU A C 1
ATOM 763 O O . GLU A 1 93 ? -5.774 6.935 9.486 1.00 97.94 93 GLU A O 1
ATOM 768 N N . LEU A 1 94 ? -6.820 8.116 7.882 1.00 97.62 94 LEU A N 1
ATOM 769 C CA . LEU A 1 94 ? -5.720 8.078 6.918 1.00 97.62 94 LEU A CA 1
ATOM 770 C C . LEU A 1 94 ? -4.486 8.852 7.399 1.00 97.62 94 LEU A C 1
ATOM 772 O O . LEU A 1 94 ? -3.373 8.498 7.022 1.00 97.62 94 LEU A O 1
ATOM 776 N N . SER A 1 95 ? -4.647 9.878 8.241 1.00 97.19 95 SER A N 1
ATOM 777 C CA . SER A 1 95 ? -3.517 10.672 8.751 1.00 97.19 95 SER A CA 1
ATOM 778 C C . SER A 1 95 ? -2.528 9.862 9.600 1.00 97.19 95 SER A C 1
ATOM 780 O O . SER A 1 95 ? -1.378 10.267 9.759 1.00 97.19 95 SER A O 1
ATOM 782 N N . TYR A 1 96 ? -2.958 8.700 10.104 1.00 96.50 96 TYR A N 1
ATOM 783 C CA . TYR A 1 96 ? -2.117 7.759 10.840 1.00 96.50 96 TYR A CA 1
ATOM 784 C C . TYR A 1 96 ? -1.436 6.719 9.946 1.00 96.50 96 TYR A C 1
ATOM 786 O O . TYR A 1 96 ? -0.649 5.928 10.458 1.00 96.50 96 TYR A O 1
ATOM 794 N N . ALA A 1 97 ? -1.730 6.690 8.643 1.00 95.75 97 ALA A N 1
ATOM 795 C CA . ALA A 1 97 ? -1.067 5.797 7.705 1.00 95.75 97 ALA A CA 1
ATOM 796 C C . ALA A 1 97 ? 0.302 6.346 7.299 1.00 95.75 97 ALA A C 1
ATOM 798 O O . ALA A 1 97 ? 0.431 7.470 6.816 1.00 95.75 97 ALA A O 1
ATOM 799 N N . THR A 1 98 ? 1.325 5.514 7.436 1.00 93.25 98 THR A N 1
ATOM 800 C CA . THR A 1 98 ? 2.694 5.803 7.011 1.00 93.25 98 THR A CA 1
ATOM 801 C C . THR A 1 98 ? 3.236 4.634 6.212 1.00 93.25 98 THR A C 1
ATOM 803 O O . THR A 1 98 ? 3.054 3.489 6.609 1.00 93.25 98 THR A O 1
ATOM 806 N N . TYR A 1 99 ? 3.913 4.903 5.100 1.00 89.38 99 TYR A N 1
ATOM 807 C CA . TYR A 1 99 ? 4.638 3.869 4.370 1.00 89.38 99 TYR A CA 1
ATOM 808 C C . TYR A 1 99 ? 6.103 3.918 4.787 1.00 89.38 99 TYR A C 1
ATOM 810 O O . TYR A 1 99 ? 6.810 4.874 4.465 1.00 89.38 99 TYR A O 1
ATOM 818 N N . ASP A 1 100 ? 6.528 2.912 5.547 1.00 74.38 100 ASP A N 1
ATOM 819 C CA . ASP A 1 100 ? 7.920 2.752 5.947 1.00 74.38 100 ASP A CA 1
ATOM 820 C C . ASP A 1 100 ? 8.578 1.733 5.020 1.00 74.38 100 ASP A C 1
ATOM 822 O O . ASP A 1 100 ? 8.370 0.521 5.141 1.00 74.38 100 ASP A O 1
ATOM 826 N N . THR A 1 101 ? 9.398 2.244 4.106 1.00 69.12 101 THR A N 1
ATOM 827 C CA . THR A 1 101 ? 10.127 1.460 3.108 1.00 69.12 101 THR A CA 1
ATOM 828 C C . THR A 1 101 ? 11.148 0.501 3.721 1.00 69.12 101 THR A C 1
ATOM 830 O O . THR A 1 101 ? 11.591 -0.417 3.040 1.00 69.12 101 THR A O 1
ATOM 833 N N . SER A 1 102 ? 11.502 0.656 5.003 1.00 65.56 102 SER A N 1
ATOM 834 C CA . SER A 1 102 ? 12.337 -0.309 5.725 1.00 65.56 102 SER A CA 1
ATOM 835 C C . SER A 1 102 ? 11.550 -1.540 6.179 1.00 65.56 102 SER A C 1
ATOM 837 O O . SER A 1 102 ? 12.107 -2.634 6.242 1.00 65.56 102 SER A O 1
ATOM 839 N N . SER A 1 103 ? 10.256 -1.380 6.463 1.00 67.06 103 SER A N 1
ATOM 840 C CA . SER A 1 103 ? 9.367 -2.471 6.870 1.00 67.06 103 SER A CA 1
ATOM 841 C C . SER A 1 103 ? 8.656 -3.129 5.687 1.00 67.06 103 SER A C 1
ATOM 843 O O . SER A 1 103 ? 8.254 -4.285 5.800 1.00 67.06 103 SER A O 1
ATOM 845 N N . LEU A 1 104 ? 8.508 -2.395 4.576 1.00 76.19 104 LEU A N 1
ATOM 846 C CA . LEU A 1 104 ? 7.674 -2.740 3.417 1.00 76.19 104 LEU A CA 1
ATOM 847 C C . LEU A 1 104 ? 6.168 -2.833 3.746 1.00 76.19 104 LEU A C 1
ATOM 849 O O . LEU A 1 104 ? 5.384 -3.369 2.967 1.00 76.19 104 LEU A O 1
ATOM 853 N N . TYR A 1 105 ? 5.740 -2.275 4.885 1.00 85.69 105 TYR A N 1
ATOM 854 C CA . TYR A 1 105 ? 4.333 -2.154 5.268 1.00 85.69 105 TYR A CA 1
ATOM 855 C C . TYR A 1 105 ? 3.846 -0.709 5.134 1.00 85.69 105 TYR A C 1
ATOM 857 O O . TYR A 1 105 ? 4.554 0.259 5.430 1.00 85.69 105 TYR A O 1
ATOM 865 N N . ILE A 1 106 ? 2.570 -0.570 4.778 1.00 93.88 106 ILE A N 1
ATOM 866 C CA . ILE A 1 106 ? 1.775 0.583 5.191 1.00 93.88 106 ILE A CA 1
ATOM 867 C C . ILE A 1 106 ? 1.391 0.344 6.655 1.00 93.88 106 ILE A C 1
ATOM 869 O O . ILE A 1 106 ? 0.571 -0.518 6.970 1.00 93.88 106 ILE A O 1
ATOM 873 N N . GLU A 1 107 ? 2.007 1.093 7.554 1.00 94.88 107 GLU A N 1
ATOM 874 C CA . GLU A 1 107 ? 1.764 1.044 8.991 1.00 94.88 107 GLU A CA 1
ATOM 875 C C . GLU A 1 107 ? 0.670 2.046 9.369 1.00 94.88 107 GLU A C 1
ATOM 877 O O . GLU A 1 107 ? 0.734 3.217 9.002 1.00 94.88 107 GLU A O 1
ATOM 882 N N . MET A 1 108 ? -0.333 1.592 10.120 1.00 95.62 108 MET A N 1
ATOM 883 C CA . MET A 1 108 ? -1.456 2.405 10.595 1.00 95.62 108 MET A CA 1
ATOM 884 C C . MET A 1 108 ? -1.642 2.262 12.116 1.00 95.62 108 MET A C 1
ATOM 886 O O . MET A 1 108 ? -2.571 1.584 12.577 1.00 95.62 108 MET A O 1
ATOM 890 N N . PRO A 1 109 ? -0.764 2.877 12.933 1.00 94.81 109 PRO A N 1
ATOM 891 C CA . PRO A 1 109 ? -0.920 2.950 14.383 1.00 94.81 109 PRO A CA 1
ATOM 892 C C . PRO A 1 109 ? -1.974 3.998 14.785 1.00 94.81 109 PRO A C 1
ATOM 894 O O . PRO A 1 109 ? -1.640 5.101 15.224 1.00 94.81 109 PRO A O 1
ATOM 897 N N . ILE A 1 110 ? -3.250 3.648 1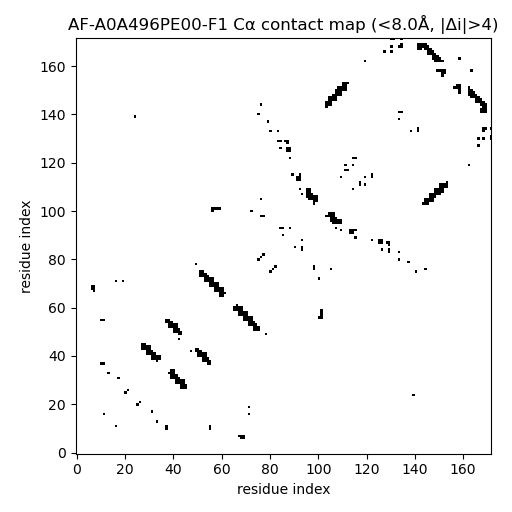4.659 1.00 96.19 110 ILE A N 1
ATOM 898 C CA . ILE A 1 110 ? -4.381 4.567 14.823 1.00 96.19 110 ILE A CA 1
ATOM 899 C C . ILE A 1 110 ? -4.940 4.573 16.260 1.00 96.19 110 ILE A C 1
ATOM 901 O O . ILE A 1 110 ? -5.218 3.512 16.812 1.00 96.19 110 ILE A O 1
ATOM 905 N N . PRO A 1 111 ? -5.139 5.727 16.915 1.00 96.38 111 PRO A N 1
ATOM 906 C CA . PRO A 1 111 ? -5.854 5.790 18.190 1.00 96.38 111 PRO A CA 1
ATOM 907 C C . PRO A 1 111 ? -7.308 5.330 18.053 1.00 96.38 111 PRO A C 1
ATOM 909 O O . PRO A 1 111 ? -7.990 5.716 17.109 1.00 96.38 111 PRO A O 1
ATOM 912 N N . TYR A 1 112 ? -7.829 4.585 19.032 1.00 95.31 112 TYR A N 1
ATOM 913 C CA . TYR A 1 112 ? -9.243 4.178 19.052 1.00 95.31 112 TYR A CA 1
ATOM 914 C C . TYR A 1 112 ? -10.204 5.373 18.921 1.00 95.31 112 TYR A C 1
ATOM 916 O O . TYR A 1 112 ? -11.227 5.284 18.251 1.00 95.31 112 TYR A O 1
ATOM 924 N N . SER A 1 113 ? -9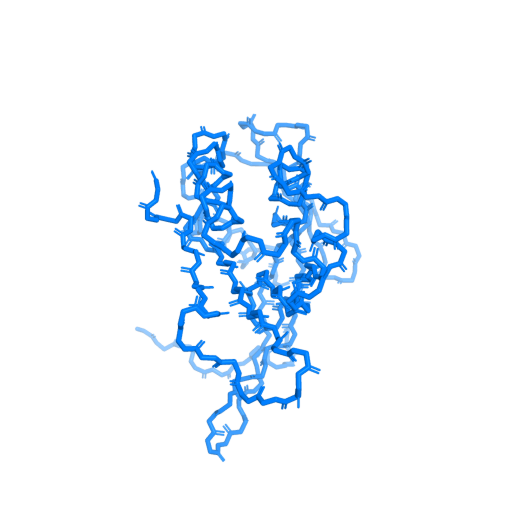.843 6.518 19.507 1.00 94.88 113 SER A N 1
ATOM 925 C CA . SER A 1 113 ? -10.625 7.755 19.434 1.00 94.88 113 SER A CA 1
ATOM 926 C C . SER A 1 113 ? -10.717 8.366 18.033 1.00 94.88 113 SER A C 1
ATOM 928 O O . SER A 1 113 ? -11.648 9.123 17.793 1.00 94.88 113 SER A O 1
ATOM 930 N N . ALA A 1 114 ? -9.769 8.056 17.144 1.00 96.69 114 ALA A N 1
ATOM 931 C CA . ALA A 1 114 ? -9.727 8.551 15.767 1.00 96.69 114 ALA A CA 1
ATOM 932 C C . ALA A 1 114 ? -10.535 7.674 14.793 1.00 96.69 114 ALA A C 1
ATOM 934 O O . ALA A 1 114 ? -10.759 8.059 13.646 1.00 96.69 114 ALA A O 1
ATOM 935 N N . ILE A 1 115 ? -10.970 6.485 15.228 1.00 97.12 115 ILE A N 1
ATOM 936 C CA . ILE A 1 115 ? -11.831 5.614 14.426 1.00 97.12 115 ILE A CA 1
ATOM 937 C C . ILE A 1 115 ? -13.211 6.255 14.318 1.00 97.12 115 ILE A C 1
ATOM 939 O O . ILE A 1 115 ? -13.820 6.625 15.327 1.00 97.12 115 ILE A O 1
ATOM 943 N N . GLN A 1 116 ? -13.739 6.343 13.098 1.00 96.62 116 GLN A N 1
ATOM 944 C CA . GLN A 1 116 ? -15.052 6.920 12.846 1.00 96.62 116 GLN A CA 1
ATOM 945 C C . GLN A 1 116 ? -16.123 6.209 13.681 1.00 96.62 116 GLN A C 1
ATOM 947 O O . GLN A 1 116 ? -16.293 4.992 13.598 1.00 96.62 116 GLN A O 1
ATOM 952 N N . ASN A 1 117 ? -16.857 6.985 14.485 1.00 96.31 117 ASN A N 1
ATOM 953 C CA . ASN A 1 117 ? -17.866 6.490 15.429 1.00 96.31 117 ASN A CA 1
ATOM 954 C C . ASN A 1 117 ? -17.337 5.451 16.436 1.00 96.31 117 ASN A C 1
ATOM 956 O O . ASN A 1 117 ? -18.135 4.754 17.057 1.00 96.31 117 ASN A O 1
ATOM 960 N N . GLN A 1 118 ? -16.012 5.335 16.589 1.00 95.00 118 GLN A N 1
ATOM 961 C CA . GLN A 1 118 ? -15.345 4.318 17.404 1.00 95.00 118 GLN A CA 1
ATOM 962 C C . GLN A 1 118 ? -15.735 2.877 17.013 1.00 95.00 118 GLN A C 1
ATOM 964 O O . GLN A 1 118 ? -15.631 1.948 17.811 1.00 95.00 118 GLN A O 1
ATOM 969 N N . ASP A 1 119 ? -16.171 2.674 15.764 1.00 96.44 119 ASP A N 1
ATOM 970 C CA . ASP A 1 119 ? -16.602 1.377 15.250 1.00 96.44 119 ASP A CA 1
ATOM 971 C C . ASP A 1 119 ? -15.463 0.675 14.501 1.00 96.44 119 ASP A C 1
ATOM 973 O O . ASP A 1 119 ? -15.265 0.827 13.290 1.00 96.44 119 ASP A O 1
ATOM 977 N N . VAL A 1 120 ? -14.710 -0.128 15.251 1.00 96.06 120 VAL A N 1
ATOM 978 C CA . VAL A 1 120 ? -13.583 -0.921 14.740 1.00 96.06 120 VAL A CA 1
ATOM 979 C C . VAL A 1 120 ? -14.024 -1.938 13.685 1.00 96.06 120 VAL A C 1
ATOM 981 O O . VAL A 1 120 ? -13.319 -2.151 12.696 1.00 96.06 120 VAL A O 1
ATOM 984 N N . THR A 1 121 ? -15.194 -2.554 13.860 1.00 96.81 121 THR A N 1
ATOM 985 C CA . THR A 1 121 ? -15.700 -3.560 12.916 1.00 96.81 121 THR A CA 1
ATOM 986 C C . THR A 1 121 ? -16.004 -2.907 11.575 1.00 96.81 121 THR A C 1
ATOM 988 O O . THR A 1 121 ? -15.562 -3.388 10.530 1.00 96.81 121 THR A O 1
ATOM 991 N N . ASN A 1 122 ? -16.703 -1.771 11.592 1.00 97.88 122 ASN A N 1
ATOM 992 C CA . ASN A 1 122 ? -17.003 -1.028 10.378 1.00 97.88 122 ASN A CA 1
ATOM 993 C C . ASN A 1 122 ? -15.744 -0.439 9.723 1.00 97.88 122 ASN A C 1
ATOM 995 O O . ASN A 1 122 ? -15.641 -0.442 8.498 1.00 97.88 122 ASN A O 1
ATOM 999 N N . PHE A 1 123 ? -14.758 0.017 10.503 1.00 98.31 123 PHE A N 1
ATOM 1000 C CA . PHE A 1 123 ? -13.450 0.409 9.965 1.00 98.31 123 PHE A CA 1
ATOM 1001 C C . PHE A 1 123 ? -12.796 -0.735 9.178 1.00 98.31 123 PHE A C 1
ATOM 1003 O O . PHE A 1 123 ? -12.425 -0.552 8.018 1.00 98.31 123 PHE A O 1
ATOM 1010 N N . TYR A 1 124 ? -12.726 -1.943 9.746 1.00 98.12 124 TYR A N 1
ATOM 1011 C CA . TYR A 1 124 ? -12.160 -3.083 9.025 1.00 98.12 124 TYR A CA 1
ATOM 1012 C C . TYR A 1 124 ? -12.978 -3.506 7.810 1.00 98.12 124 TYR A C 1
ATOM 1014 O O . TYR A 1 124 ? -12.382 -3.945 6.830 1.00 98.12 124 TYR A O 1
ATOM 1022 N N . ASN A 1 125 ? -14.304 -3.364 7.839 1.00 98.31 125 ASN A N 1
ATOM 1023 C CA . ASN A 1 125 ? -15.143 -3.622 6.669 1.00 98.31 125 ASN A CA 1
ATOM 1024 C C . ASN A 1 125 ? -14.842 -2.632 5.536 1.00 98.31 125 ASN A C 1
ATOM 1026 O O . ASN A 1 125 ? -14.757 -3.039 4.383 1.00 98.31 125 ASN A O 1
ATOM 1030 N N . ARG A 1 126 ? -14.633 -1.346 5.843 1.00 98.38 126 ARG A N 1
ATOM 1031 C CA . ARG A 1 126 ? -14.239 -0.341 4.840 1.00 98.38 126 ARG A CA 1
ATOM 1032 C C . ARG A 1 126 ? -12.848 -0.618 4.270 1.00 98.38 126 ARG A C 1
ATOM 1034 O O . ARG A 1 126 ? -12.675 -0.555 3.058 1.00 98.38 126 ARG A O 1
ATOM 1041 N N . MET A 1 127 ? -11.892 -1.011 5.114 1.00 98.19 127 MET A N 1
ATOM 1042 C CA . MET A 1 127 ? -10.566 -1.455 4.663 1.00 98.19 127 MET A CA 1
ATOM 1043 C C . MET A 1 127 ? -10.636 -2.713 3.783 1.00 98.19 127 MET A C 1
ATOM 1045 O O . MET A 1 127 ? -9.899 -2.817 2.808 1.00 98.19 127 MET A O 1
ATOM 1049 N N . ASP A 1 128 ? -11.536 -3.651 4.082 1.00 98.19 128 ASP A N 1
ATOM 1050 C CA . ASP A 1 128 ? -11.773 -4.842 3.256 1.00 98.19 128 ASP A CA 1
ATOM 1051 C C . ASP A 1 128 ? -12.302 -4.480 1.857 1.00 98.19 128 ASP A C 1
ATOM 1053 O O . ASP A 1 128 ? -11.829 -5.018 0.858 1.00 98.19 128 ASP A O 1
ATOM 1057 N N . GLN A 1 129 ? -13.233 -3.523 1.772 1.00 98.25 129 GLN A N 1
ATOM 1058 C CA . GLN A 1 129 ? -13.726 -3.012 0.487 1.00 98.25 129 GLN A CA 1
ATOM 1059 C C . GLN A 1 129 ? -12.628 -2.294 -0.303 1.00 98.25 129 GLN A C 1
ATOM 1061 O O . GLN A 1 129 ? -12.475 -2.556 -1.495 1.00 98.25 129 GLN A O 1
ATOM 1066 N N . PHE A 1 130 ? -11.810 -1.476 0.368 1.00 98.19 130 PHE A N 1
ATOM 1067 C CA . PHE A 1 130 ? -10.613 -0.889 -0.234 1.00 98.19 130 PHE A CA 1
ATOM 1068 C C . PHE A 1 130 ? -9.705 -1.971 -0.845 1.00 98.19 130 PHE A C 1
ATOM 1070 O O . PHE A 1 130 ? -9.285 -1.833 -1.992 1.00 98.19 130 PHE A O 1
ATOM 1077 N N . CYS A 1 131 ? -9.427 -3.060 -0.118 1.00 98.00 131 CYS A N 1
ATOM 1078 C CA . CYS A 1 131 ? -8.534 -4.113 -0.610 1.00 98.00 131 CYS A CA 1
ATOM 1079 C C . CYS A 1 131 ? -9.090 -4.801 -1.866 1.00 98.00 131 CYS A C 1
ATOM 1081 O O . CYS A 1 131 ? -8.339 -5.064 -2.804 1.00 98.00 131 CYS A O 1
ATOM 1083 N N . LYS A 1 132 ? -10.409 -5.031 -1.921 1.00 97.88 132 LYS A N 1
ATOM 1084 C CA . LYS A 1 132 ? -11.095 -5.590 -3.099 1.00 97.88 132 LYS A CA 1
ATOM 1085 C C . LYS A 1 132 ? -11.010 -4.672 -4.318 1.00 97.88 132 LYS A C 1
ATOM 1087 O O . LYS A 1 132 ? -10.712 -5.144 -5.418 1.00 97.88 132 LYS A O 1
ATOM 1092 N N . GLU A 1 133 ? -11.255 -3.371 -4.142 1.00 97.94 133 GLU A N 1
ATOM 1093 C CA . GLU A 1 133 ? -11.115 -2.415 -5.247 1.00 97.94 133 GLU A CA 1
ATOM 1094 C C . GLU A 1 133 ? -9.659 -2.317 -5.704 1.00 97.94 133 GLU A C 1
ATOM 1096 O O . GLU A 1 133 ? -9.401 -2.324 -6.908 1.00 97.94 133 GLU A O 1
ATOM 1101 N N . TYR A 1 134 ? -8.702 -2.295 -4.772 1.00 97.81 134 TYR A N 1
ATOM 1102 C CA . TYR A 1 134 ? -7.283 -2.257 -5.111 1.00 97.81 134 TYR A CA 1
ATOM 1103 C C . TYR A 1 134 ? -6.876 -3.460 -5.962 1.00 97.81 134 TYR A C 1
ATOM 1105 O O . TYR A 1 134 ? -6.304 -3.277 -7.033 1.00 97.81 134 TYR A O 1
ATOM 1113 N N . ALA A 1 135 ? -7.218 -4.679 -5.532 1.00 96.56 135 ALA A N 1
ATOM 1114 C CA . ALA A 1 135 ? -6.888 -5.905 -6.259 1.00 96.56 135 ALA A CA 1
ATOM 1115 C C . ALA A 1 135 ? -7.487 -5.939 -7.676 1.00 96.56 135 ALA A C 1
ATOM 1117 O O . ALA A 1 135 ? -6.912 -6.547 -8.575 1.00 96.56 135 ALA A O 1
ATOM 1118 N N . THR A 1 136 ? -8.616 -5.257 -7.887 1.00 96.31 136 THR A N 1
ATOM 1119 C CA . THR A 1 136 ? -9.251 -5.127 -9.206 1.00 96.31 136 THR A CA 1
ATOM 1120 C C . THR A 1 136 ? -8.607 -4.026 -10.055 1.00 96.31 136 THR A C 1
ATOM 1122 O O . THR A 1 136 ? -8.453 -4.186 -11.264 1.00 96.31 136 THR A O 1
ATOM 1125 N N . THR A 1 137 ? -8.230 -2.907 -9.436 1.00 95.56 137 THR A N 1
ATOM 1126 C CA . THR A 1 137 ? -7.713 -1.712 -10.123 1.00 95.56 137 THR A CA 1
ATOM 1127 C C . THR A 1 137 ? 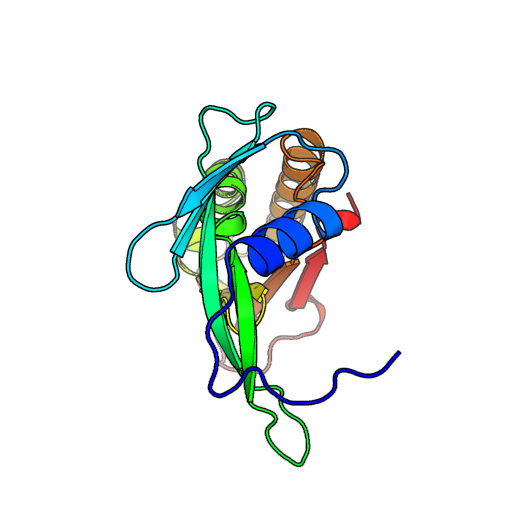-6.236 -1.854 -10.490 1.00 95.56 137 THR A C 1
ATOM 1129 O O . THR A 1 137 ? -5.819 -1.437 -11.569 1.00 95.56 137 THR A O 1
ATOM 1132 N N . TYR A 1 138 ? -5.454 -2.473 -9.605 1.00 95.44 138 TYR A N 1
ATOM 1133 C CA . TYR A 1 138 ? -4.003 -2.625 -9.699 1.00 95.44 138 TYR A CA 1
ATOM 1134 C C . TYR A 1 138 ? -3.572 -4.081 -9.437 1.00 95.44 138 TYR A C 1
ATOM 1136 O O . TYR A 1 138 ? -2.792 -4.345 -8.517 1.00 95.44 138 TYR A O 1
ATOM 1144 N N . PRO A 1 139 ? -4.070 -5.056 -10.222 1.00 95.00 139 PRO A N 1
ATOM 1145 C CA . PRO A 1 139 ? -3.816 -6.475 -9.971 1.00 95.00 139 PRO A CA 1
ATOM 1146 C C . PRO A 1 139 ? -2.332 -6.847 -10.044 1.00 95.00 139 PRO A C 1
ATOM 1148 O O . PRO A 1 139 ? -1.924 -7.795 -9.386 1.00 95.00 139 PRO A O 1
ATOM 1151 N N . ASP A 1 140 ? -1.525 -6.105 -10.808 1.00 94.75 140 ASP A N 1
ATOM 1152 C CA . ASP A 1 140 ? -0.098 -6.402 -10.998 1.00 94.75 140 ASP A CA 1
ATOM 1153 C C . ASP A 1 140 ? 0.789 -5.904 -9.843 1.00 94.75 140 ASP A C 1
ATOM 1155 O O . ASP A 1 140 ? 1.978 -6.189 -9.830 1.00 94.75 140 ASP A O 1
ATOM 1159 N N . PHE A 1 141 ? 0.235 -5.151 -8.883 1.00 93.75 141 PHE A N 1
ATOM 1160 C CA . PHE A 1 141 ? 0.996 -4.552 -7.775 1.00 93.75 141 PHE A CA 1
ATOM 1161 C C . PHE A 1 141 ? 0.615 -5.104 -6.400 1.00 93.75 141 PHE A C 1
ATOM 1163 O O . PHE A 1 141 ? 1.193 -4.712 -5.392 1.00 93.75 141 PHE A O 1
ATOM 1170 N N . LYS A 1 142 ? -0.386 -5.984 -6.323 1.00 92.69 142 LYS A N 1
ATOM 1171 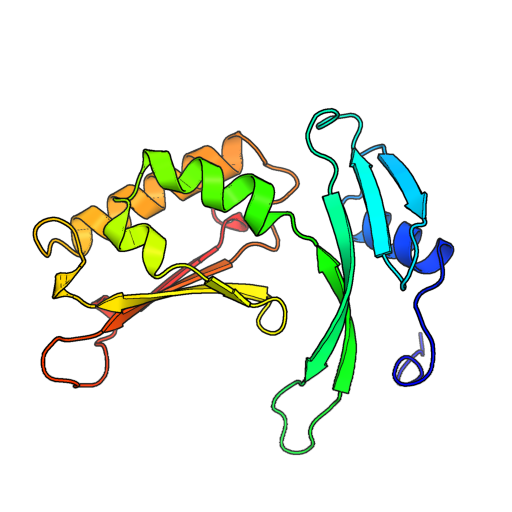C CA . LYS A 1 142 ? -0.988 -6.394 -5.046 1.00 92.69 142 LYS A CA 1
ATOM 1172 C C . LYS A 1 142 ? -0.147 -7.384 -4.233 1.00 92.69 142 LYS A C 1
ATOM 1174 O O . LYS A 1 142 ? -0.414 -7.541 -3.043 1.00 92.69 142 LYS A O 1
ATOM 1179 N N . GLU A 1 143 ? 0.816 -8.057 -4.864 1.00 89.50 143 GLU A N 1
ATOM 1180 C CA . GLU A 1 143 ? 1.560 -9.163 -4.248 1.00 89.50 143 GLU A CA 1
ATOM 1181 C C . GLU A 1 143 ? 2.402 -8.715 -3.047 1.00 89.50 143 GLU A C 1
ATOM 1183 O O . GLU A 1 143 ? 2.385 -9.368 -1.999 1.00 89.50 143 GLU A O 1
ATOM 1188 N N . ASP A 1 144 ? 3.014 -7.534 -3.147 1.00 83.69 144 ASP A N 1
ATOM 1189 C CA . ASP A 1 144 ? 3.980 -7.042 -2.159 1.00 83.69 144 ASP A CA 1
ATOM 1190 C C . ASP A 1 144 ? 3.455 -5.911 -1.274 1.00 83.69 144 ASP A C 1
ATOM 1192 O O . ASP A 1 144 ? 4.219 -5.255 -0.565 1.00 83.69 144 ASP A O 1
ATOM 1196 N N . ILE A 1 145 ? 2.139 -5.672 -1.272 1.00 91.06 145 ILE A N 1
ATOM 1197 C CA . ILE A 1 145 ? 1.552 -4.592 -0.477 1.00 91.06 145 ILE A CA 1
ATOM 1198 C C . ILE A 1 145 ? 0.802 -5.154 0.725 1.00 91.06 145 ILE A C 1
ATOM 1200 O O . ILE A 1 145 ? -0.206 -5.865 0.633 1.00 91.06 145 ILE A O 1
ATOM 1204 N N . TYR A 1 146 ? 1.292 -4.742 1.890 1.00 93.25 146 TYR A N 1
ATOM 1205 C CA . TYR A 1 146 ? 0.782 -5.131 3.189 1.00 93.25 146 TYR A CA 1
ATOM 1206 C C . TYR A 1 146 ? 0.371 -3.896 3.979 1.00 93.25 146 TYR A C 1
ATOM 1208 O O . TYR A 1 146 ? 1.123 -2.926 4.072 1.00 93.25 146 TYR A O 1
ATOM 1216 N N . ILE A 1 147 ? -0.801 -3.947 4.606 1.00 95.56 147 ILE A N 1
ATOM 1217 C CA . ILE A 1 147 ? -1.271 -2.884 5.497 1.00 95.56 147 ILE A CA 1
ATOM 1218 C C . ILE A 1 147 ? -1.405 -3.458 6.892 1.00 95.56 147 ILE A C 1
ATOM 1220 O O . ILE A 1 147 ? -2.239 -4.332 7.141 1.00 95.56 147 ILE A O 1
ATOM 1224 N N . ARG A 1 148 ? -0.585 -2.963 7.812 1.00 95.62 148 ARG A N 1
ATOM 1225 C CA . ARG A 1 148 ? -0.630 -3.331 9.220 1.00 95.62 148 ARG A CA 1
ATOM 1226 C C . ARG A 1 148 ? -1.391 -2.262 9.987 1.00 95.62 148 ARG A C 1
ATOM 1228 O O . ARG A 1 148 ? -0.920 -1.146 10.162 1.00 95.62 148 ARG A O 1
ATOM 1235 N N . VAL A 1 149 ? -2.561 -2.627 10.492 1.00 96.69 149 VAL A N 1
ATOM 1236 C CA . VAL A 1 149 ? -3.355 -1.780 11.380 1.00 96.69 149 VAL A CA 1
ATOM 1237 C C . VAL A 1 149 ? -3.129 -2.210 12.821 1.00 96.69 149 VAL A C 1
ATOM 1239 O O . VAL A 1 149 ? -3.286 -3.387 13.160 1.00 96.69 149 VAL A O 1
ATOM 1242 N N . ILE A 1 150 ? -2.806 -1.238 13.676 1.00 96.25 150 ILE A N 1
ATOM 1243 C CA . ILE A 1 150 ? -2.754 -1.407 15.128 1.00 96.25 150 ILE A CA 1
ATOM 1244 C C . ILE A 1 150 ? -3.574 -0.288 15.762 1.00 96.25 150 ILE A C 1
ATOM 1246 O O . ILE A 1 150 ? -3.123 0.855 15.846 1.00 96.25 150 ILE A O 1
ATOM 1250 N N . ILE A 1 151 ? -4.771 -0.624 16.236 1.00 96.75 151 ILE A N 1
ATOM 1251 C CA . ILE A 1 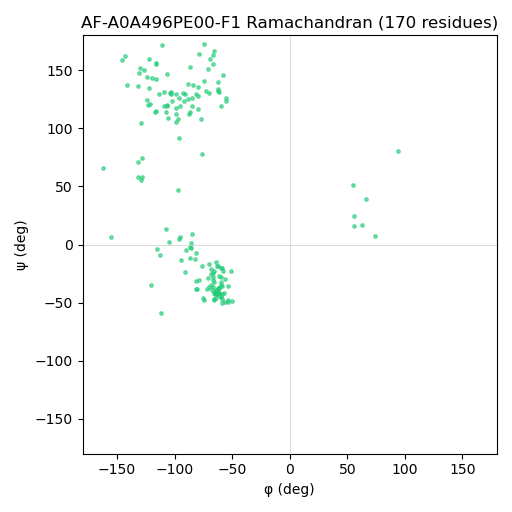151 ? -5.642 0.316 16.937 1.00 96.75 151 ILE A CA 1
ATOM 1252 C C . ILE A 1 151 ? -5.161 0.440 18.385 1.00 96.75 151 ILE A C 1
ATOM 1254 O O . ILE A 1 151 ? -5.158 -0.533 19.140 1.00 96.75 151 ILE A O 1
ATOM 1258 N N . LYS A 1 152 ? -4.723 1.635 18.779 1.00 95.12 152 LYS A N 1
ATOM 1259 C CA . LYS A 1 152 ? -4.182 1.933 20.108 1.00 95.12 152 LYS A CA 1
ATOM 1260 C C . LYS A 1 152 ? -5.318 2.249 21.089 1.00 95.12 152 LYS A C 1
ATOM 1262 O O . LYS A 1 152 ? -6.041 3.226 20.863 1.00 95.12 152 LYS A O 1
ATOM 1267 N N . PRO A 1 153 ? -5.480 1.467 22.171 1.00 90.56 153 PRO A N 1
ATOM 1268 C CA . PRO A 1 153 ? -6.433 1.774 23.232 1.00 90.56 153 PRO A CA 1
ATOM 1269 C C . PRO A 1 153 ? -6.166 3.143 23.869 1.00 90.56 153 PRO A C 1
ATOM 1271 O O . PRO A 1 153 ? -5.017 3.559 24.023 1.00 90.56 153 PRO A O 1
ATOM 1274 N N . SER A 1 154 ? -7.229 3.839 24.273 1.00 83.81 154 SER A N 1
ATOM 1275 C CA . SER A 1 154 ? -7.127 5.167 24.896 1.00 83.81 154 SER A CA 1
ATOM 1276 C C . SER A 1 154 ? -6.483 5.147 26.287 1.00 83.81 154 SER A C 1
ATOM 1278 O O . SER A 1 154 ? -5.988 6.172 26.742 1.00 83.81 154 SER A O 1
ATOM 1280 N N . ASP A 1 155 ? -6.479 3.995 26.958 1.00 85.69 155 ASP A N 1
ATOM 1281 C CA . ASP A 1 155 ? -5.904 3.797 28.293 1.00 85.69 155 ASP A CA 1
ATOM 1282 C C . ASP A 1 155 ? -4.395 3.480 28.272 1.00 85.69 155 ASP A C 1
ATOM 1284 O O . ASP A 1 155 ? -3.792 3.270 29.323 1.00 85.69 155 ASP A O 1
ATOM 1288 N N . GLY A 1 156 ? -3.773 3.444 27.086 1.00 80.69 156 GLY A N 1
ATOM 1289 C CA . GLY A 1 156 ? -2.354 3.123 26.918 1.00 80.69 156 GLY A CA 1
ATOM 1290 C C . GLY A 1 156 ? -2.017 1.642 27.106 1.00 80.69 156 GLY A C 1
ATOM 1291 O O . GLY A 1 156 ? -0.838 1.282 27.103 1.00 80.69 156 GLY A O 1
ATOM 1292 N N . SER A 1 157 ? -3.024 0.776 27.257 1.00 86.19 157 SER A N 1
ATOM 1293 C CA . SER A 1 157 ? -2.826 -0.668 27.311 1.00 86.19 157 SER A CA 1
ATOM 1294 C C . SER A 1 157 ? -2.336 -1.226 25.971 1.00 86.19 157 SER A C 1
ATOM 1296 O O . SER A 1 157 ? -2.427 -0.600 24.909 1.00 86.19 157 SER A O 1
ATOM 1298 N N . ASN A 1 158 ? -1.796 -2.446 26.009 1.00 88.69 158 ASN A N 1
ATOM 1299 C CA . ASN A 1 158 ? -1.447 -3.158 24.787 1.00 88.69 158 ASN A CA 1
ATOM 1300 C C . ASN A 1 158 ? -2.707 -3.410 23.951 1.00 88.69 158 ASN A C 1
ATOM 1302 O O . ASN A 1 158 ? -3.692 -3.939 24.461 1.00 88.69 158 ASN A O 1
ATOM 1306 N N . ALA A 1 159 ? -2.642 -3.112 22.650 1.00 90.38 159 ALA A N 1
ATOM 1307 C CA . ALA A 1 159 ? -3.753 -3.365 21.737 1.00 90.38 159 ALA A CA 1
ATOM 1308 C C . ALA A 1 159 ? -4.169 -4.851 21.786 1.00 90.38 159 ALA A C 1
ATOM 1310 O O . ALA A 1 159 ? -3.292 -5.706 21.596 1.00 90.38 159 ALA A O 1
ATOM 1311 N N . PRO A 1 160 ? -5.451 -5.185 22.022 1.00 91.56 160 PRO A N 1
ATOM 1312 C CA . PRO A 1 160 ? -5.928 -6.566 21.978 1.00 91.56 160 PRO A CA 1
ATOM 1313 C C . PRO A 1 160 ? -5.834 -7.141 20.557 1.00 91.56 160 PRO A C 1
ATOM 1315 O O . PRO A 1 160 ? -5.656 -6.403 19.590 1.00 91.56 160 PRO A O 1
ATOM 1318 N N . GLU A 1 161 ? -5.976 -8.460 20.409 1.00 91.81 161 GLU A N 1
ATOM 1319 C CA . GLU A 1 161 ? -5.890 -9.133 19.100 1.00 91.81 161 GLU A CA 1
ATOM 1320 C C . GLU A 1 161 ? -6.902 -8.577 18.089 1.00 91.81 161 GLU A C 1
ATOM 1322 O O . GLU A 1 161 ? -6.537 -8.273 16.961 1.00 91.81 161 GLU A O 1
ATOM 1327 N N . ALA A 1 162 ? -8.139 -8.310 18.521 1.00 91.75 162 ALA A N 1
ATOM 1328 C CA . ALA A 1 162 ? -9.164 -7.694 17.677 1.00 91.75 162 ALA A CA 1
ATOM 1329 C C . ALA A 1 162 ? -8.763 -6.309 17.128 1.00 91.75 162 ALA A C 1
ATOM 1331 O O . ALA A 1 162 ? -9.333 -5.835 16.152 1.00 91.75 162 ALA A O 1
ATOM 1332 N N . TYR A 1 163 ? -7.795 -5.630 17.745 1.00 94.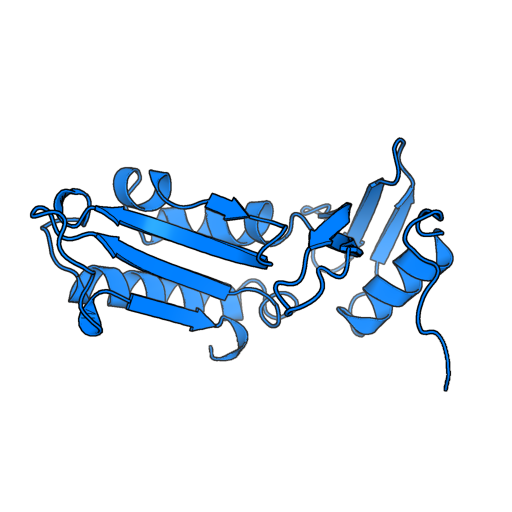12 163 TYR A N 1
ATOM 1333 C CA . TYR A 1 163 ? -7.324 -4.299 17.344 1.00 94.12 163 TYR A CA 1
ATOM 1334 C C . TYR A 1 163 ? -6.076 -4.371 16.458 1.00 94.12 163 TYR A C 1
ATOM 1336 O O . TYR A 1 163 ? -5.495 -3.343 16.116 1.00 94.12 163 TYR A O 1
ATOM 1344 N N . ARG A 1 164 ? -5.649 -5.579 16.085 1.00 94.94 164 ARG A N 1
ATOM 1345 C CA . ARG A 1 164 ? -4.494 -5.816 15.228 1.00 94.94 164 ARG A CA 1
ATOM 1346 C C . ARG A 1 164 ? -4.955 -6.577 13.998 1.00 94.94 164 ARG A C 1
ATOM 1348 O O . ARG A 1 164 ? -5.465 -7.688 14.106 1.00 94.94 164 ARG A O 1
ATOM 1355 N N . LYS A 1 165 ? -4.748 -6.003 12.818 1.00 96.00 165 LYS A N 1
ATOM 1356 C CA . LYS A 1 165 ? -5.075 -6.675 11.560 1.00 96.00 165 LYS A CA 1
ATOM 1357 C C . LYS A 1 165 ? -4.018 -6.384 10.512 1.00 96.00 165 LYS A C 1
ATOM 1359 O O . LYS A 1 165 ? -3.571 -5.250 10.375 1.00 96.00 165 LYS A O 1
ATOM 1364 N N . ILE A 1 166 ? -3.629 -7.420 9.776 1.00 95.44 166 ILE A N 1
ATOM 1365 C CA . ILE A 1 166 ? -2.795 -7.283 8.585 1.00 95.44 166 ILE A CA 1
ATOM 1366 C C . ILE A 1 166 ? -3.679 -7.589 7.385 1.00 95.44 166 ILE A C 1
ATOM 1368 O O . ILE A 1 166 ? -4.205 -8.695 7.273 1.00 95.44 166 ILE A O 1
ATOM 1372 N N . PHE A 1 167 ? -3.834 -6.611 6.503 1.00 96.56 167 PHE A N 1
ATOM 1373 C CA . PHE A 1 167 ? -4.428 -6.806 5.189 1.00 96.56 167 PHE A CA 1
ATOM 1374 C C . PHE A 1 167 ? -3.301 -7.114 4.208 1.00 96.56 167 PHE A C 1
ATOM 1376 O O . PHE A 1 167 ? -2.340 -6.349 4.108 1.00 96.56 167 PHE A O 1
ATOM 1383 N N . ARG A 1 168 ? -3.401 -8.255 3.526 1.00 95.31 168 ARG A N 1
ATOM 1384 C CA . ARG A 1 168 ? -2.479 -8.662 2.462 1.00 95.31 168 ARG A CA 1
ATOM 1385 C C . ARG A 1 168 ? -3.230 -8.531 1.150 1.00 95.31 168 ARG A C 1
ATOM 1387 O O . ARG A 1 168 ? -4.214 -9.242 0.959 1.00 95.31 168 ARG A O 1
ATOM 1394 N N . LEU A 1 169 ? -2.818 -7.612 0.287 1.00 93.94 169 LEU A N 1
ATOM 1395 C CA . LEU A 1 169 ? -3.576 -7.310 -0.930 1.00 93.94 169 LEU A CA 1
ATOM 1396 C C . LEU A 1 169 ? -3.594 -8.486 -1.920 1.00 93.94 169 LEU A C 1
ATOM 1398 O O . LEU A 1 169 ? -4.581 -8.654 -2.627 1.00 93.94 169 LEU A O 1
ATOM 1402 N N . SER A 1 170 ? -2.599 -9.375 -1.869 1.00 92.50 170 SER A N 1
ATOM 1403 C CA . SER A 1 170 ? -2.575 -10.660 -2.586 1.00 92.50 170 SER A CA 1
ATOM 1404 C C . SER A 1 170 ? -3.711 -11.628 -2.238 1.00 92.50 170 SER A C 1
ATOM 1406 O O . SER A 1 170 ? -4.004 -12.537 -3.012 1.00 92.50 170 SER A O 1
ATOM 1408 N N . GLN A 1 171 ? -4.372 -11.462 -1.087 1.00 93.62 171 GLN A N 1
ATOM 1409 C CA . GLN A 1 171 ? -5.472 -12.337 -0.655 1.00 93.62 171 GLN A CA 1
ATOM 1410 C C . GLN A 1 171 ? -6.844 -11.931 -1.212 1.00 93.62 171 GLN A C 1
ATOM 1412 O O . GLN A 1 171 ? -7.831 -12.620 -0.942 1.00 93.62 171 GLN A O 1
ATOM 1417 N N . TYR A 1 172 ? -6.903 -10.826 -1.954 1.00 92.50 172 TYR A N 1
ATOM 1418 C CA . TYR A 1 172 ? -8.103 -10.271 -2.576 1.00 92.50 172 TYR A CA 1
ATOM 1419 C C . TYR A 1 172 ? -8.053 -10.444 -4.095 1.00 92.50 172 TYR A C 1
ATOM 1421 O O . TYR A 1 172 ? -9.132 -10.672 -4.680 1.00 92.50 172 TYR A O 1
#

Foldseek 3Di:
DDDPDDQPPDADDPVNVVVVCCVLQVPWDWDWDDDPPNKIWIATPVRNVDIKIKHWDFAWDDDVDTDTHIDIFICCCVRQLLVLLVVQAPPLQSVQFDQDRNVLARERAAECVSHVVSDLPSSVVSVVVSLVVSCVVPVSPQQSYKYWFAHQYPVRDHGDPSRTDIDRSVVD

Solvent-accessible surface area (backbone atoms only — not comparable to full-atom values): 10043 Å² total; per-residue (Å²): 135,92,83,87,86,69,49,80,85,50,78,83,49,72,66,56,52,50,49,51,47,48,71,73,36,70,87,62,58,70,49,79,45,86,49,80,88,66,26,31,39,40,32,34,70,92,40,73,91,53,72,34,47,38,35,71,42,76,31,71,50,89,55,102,62,76,47,69,41,58,44,82,46,68,47,55,59,66,75,50,49,56,66,55,40,60,83,52,44,52,74,68,50,50,70,38,53,43,77,42,81,70,76,54,31,37,38,27,71,30,49,43,85,54,38,72,92,61,36,64,68,59,50,51,50,32,53,50,52,42,35,46,51,43,29,69,76,43,60,85,61,20,77,75,41,35,38,40,38,37,36,36,46,88,84,73,54,80,55,53,71,94,36,48,48,75,49,53,29,63,82,87

Secondary structure (DSSP, 8-state):
----S-TTS-PPPHHHHHHHHHHHSTT--EEEEEETTTEEEEEETTSTT-PEEEEEEEEEE-SSSPEEEEEEEESHHHHHHHHHHTTTS-HHHHTT-EEETTTTEEEEEEEGGGSGGG-HHHHHHHHHHHHHHHHHH-TTT-TT-EEEEEEEPTT-PPPPGGGEEEEEGGG-

Radius of gyration: 18.16 Å; Cα contacts (8 Å, |Δi|>4): 260; chains: 1; bounding box: 47×32×49 Å

Nearest PDB structures (foldseek):
  7qoo-assembly1_P  TM=3.566E-01  e=1.078E+00  Homo sapiens
  5fs4-assembly1_A  TM=3.699E-01  e=1.456E+00  Acinetobacter phage AP205
  6yfs-assembly1_AA  TM=4.427E-01  e=4.550E+00  Leviviridae sp.
  7zve-assembly1_A-2  TM=4.279E-01  e=9.923E+00  Homo sapiens
  3nm7-assembly2_D  TM=2.411E-01  e=6.141E+00  Borreliella burgdorferi